Protein AF-A0A6G3RZE4-F1 (afdb_monomer)

Nearest PDB structures (foldseek):
  6ydh-assembly1_A  TM=4.336E-01  e=1.004E+00  Haloferax volcanii
  7pit-assembly1_v  TM=3.251E-01  e=8.876E+00  Mycoplasmoides pneumoniae M129

Mean predic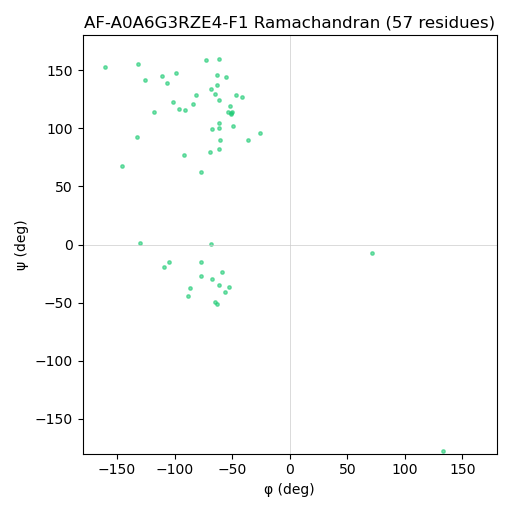ted aligned error: 12.01 Å

Sequence (59 aa):
MKKSRLAEPAARHAPAEDRRCVDCGTPGREVVAELPRLSGPARAVYACTVHAARRGARA

Secondary structure (DSSP, 8-state):
----------------TT-B-TTT-SBP-EEEEEE--SSSSPEEEEE-HHHHHHHHT--

Foldseek 3Di:
DDDPPPDDPPPPPPPPLQCAAPPPRHRFDDFLDWADDPPDGTDTHGHHPVVSCVSVVPD

Structure (mmCIF, N/CA/C/O backbone):
data_AF-A0A6G3RZE4-F1
#
_entry.id   AF-A0A6G3RZE4-F1
#
loop_
_atom_site.group_PDB
_atom_site.id
_atom_site.type_symbol
_atom_site.label_atom_id
_atom_site.label_alt_id
_atom_site.label_comp_id
_atom_site.label_asym_id
_atom_site.label_entity_id
_atom_site.label_seq_id
_atom_site.pdbx_PDB_ins_code
_atom_site.Cartn_x
_atom_site.Cartn_y
_atom_site.Cartn_z
_atom_site.occupancy
_atom_site.B_iso_or_equiv
_atom_site.auth_seq_id
_atom_site.auth_comp_id
_atom_site.auth_asym_id
_atom_site.auth_atom_id
_atom_site.pdbx_PDB_model_num
ATOM 1 N N . MET A 1 1 ? 18.745 42.587 -27.448 1.00 40.78 1 MET A N 1
ATOM 2 C CA . MET A 1 1 ? 17.671 41.600 -27.698 1.00 40.78 1 MET A CA 1
ATOM 3 C C . MET A 1 1 ? 17.657 40.570 -26.579 1.00 40.78 1 MET A C 1
ATOM 5 O O . MET A 1 1 ? 18.701 40.047 -26.219 1.00 40.78 1 MET A O 1
ATOM 9 N N . LYS A 1 2 ? 16.472 40.365 -26.004 1.00 51.72 2 LYS A N 1
ATOM 10 C CA . LYS A 1 2 ? 16.137 39.528 -24.846 1.00 51.72 2 LYS A CA 1
ATOM 11 C C . LYS A 1 2 ? 16.370 38.041 -25.132 1.00 51.72 2 LYS A C 1
ATOM 13 O O . LYS A 1 2 ? 15.800 37.561 -26.105 1.00 51.72 2 LYS A O 1
ATOM 18 N N . LYS A 1 3 ? 17.081 37.309 -24.268 1.00 47.12 3 LYS A N 1
ATOM 19 C CA . LYS A 1 3 ? 16.913 35.849 -24.112 1.00 47.12 3 LYS A CA 1
ATOM 20 C C . LYS A 1 3 ? 17.134 35.452 -22.652 1.00 47.12 3 LYS A C 1
ATOM 22 O O . LYS A 1 3 ? 18.104 34.782 -22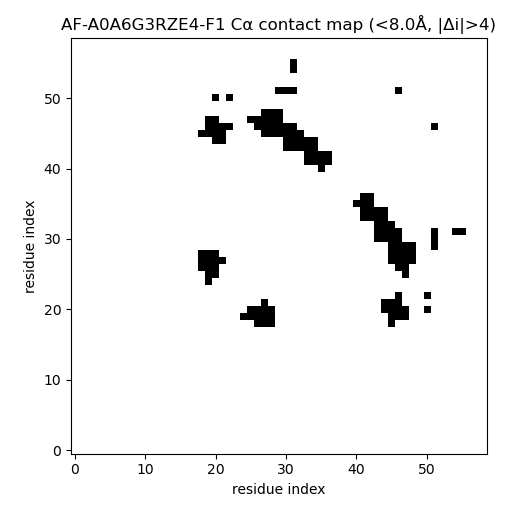.315 1.00 47.12 3 LYS A O 1
ATOM 27 N N . SER A 1 4 ? 16.220 35.889 -21.789 1.00 46.94 4 SER A N 1
ATOM 28 C CA . SER A 1 4 ? 16.008 35.262 -20.486 1.00 46.94 4 SER A CA 1
ATOM 29 C C . SER A 1 4 ? 15.589 33.818 -20.754 1.00 46.94 4 SER A C 1
ATOM 31 O O . SER A 1 4 ? 14.455 33.570 -21.160 1.00 46.94 4 SER A O 1
ATOM 33 N N . ARG A 1 5 ? 16.523 32.870 -20.629 1.00 62.81 5 ARG A N 1
ATOM 34 C CA . ARG A 1 5 ? 16.181 31.447 -20.588 1.00 62.81 5 ARG A CA 1
ATOM 35 C C . ARG A 1 5 ? 15.425 31.247 -19.282 1.00 62.81 5 ARG A C 1
ATOM 37 O O . ARG A 1 5 ? 16.035 31.244 -18.218 1.00 62.81 5 ARG A O 1
ATOM 44 N N . LEU A 1 6 ? 14.095 31.208 -19.374 1.00 53.22 6 LEU A N 1
ATOM 45 C CA . LEU A 1 6 ? 13.242 30.732 -18.296 1.00 53.22 6 LEU A CA 1
ATOM 46 C C . LEU A 1 6 ? 13.796 29.369 -17.894 1.00 53.22 6 LEU A C 1
ATOM 48 O O . LEU A 1 6 ? 13.779 28.439 -18.696 1.00 53.22 6 LEU A O 1
ATOM 52 N N . ALA A 1 7 ? 14.346 29.298 -16.685 1.00 56.12 7 ALA A N 1
ATOM 53 C CA . ALA A 1 7 ? 14.589 28.037 -16.024 1.00 56.12 7 ALA A CA 1
ATOM 54 C C . ALA A 1 7 ? 13.251 27.299 -16.020 1.00 56.12 7 ALA A C 1
ATOM 56 O O . ALA A 1 7 ? 12.277 27.782 -15.435 1.00 56.12 7 ALA A O 1
ATOM 57 N N . GLU A 1 8 ? 13.189 26.183 -16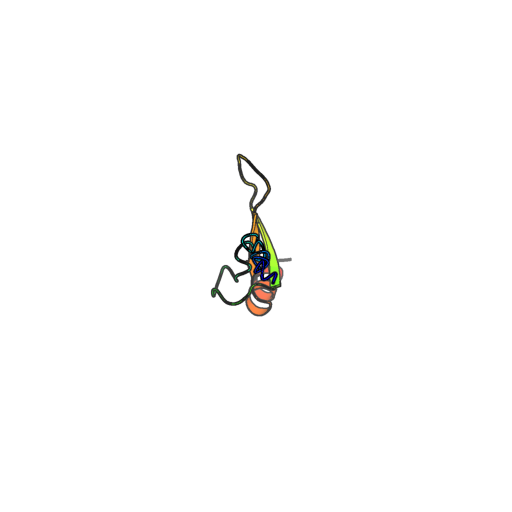.743 1.00 60.81 8 GLU A N 1
ATOM 58 C CA . GLU A 1 8 ? 12.101 25.228 -16.607 1.00 60.81 8 GLU A CA 1
ATOM 59 C C . GLU A 1 8 ? 11.900 25.004 -15.107 1.00 60.81 8 GLU A C 1
ATOM 61 O O . GLU A 1 8 ? 12.890 24.792 -14.394 1.00 60.81 8 GLU A O 1
ATOM 66 N N . PRO A 1 9 ? 10.670 25.120 -14.577 1.00 52.78 9 PRO A N 1
ATOM 67 C CA . PRO A 1 9 ? 10.441 24.734 -13.205 1.00 52.78 9 PRO A CA 1
ATOM 68 C C . PRO A 1 9 ? 10.789 23.255 -13.164 1.00 52.78 9 PRO A C 1
ATOM 70 O O . PRO A 1 9 ? 10.043 22.438 -13.701 1.00 52.78 9 PRO A O 1
ATOM 73 N N . ALA A 1 10 ? 11.959 22.933 -12.601 1.00 55.38 10 ALA A N 1
ATOM 74 C CA . ALA A 1 10 ? 12.345 21.581 -12.266 1.00 55.38 10 ALA A CA 1
ATOM 75 C C . ALA A 1 10 ? 11.153 21.039 -11.498 1.00 55.38 10 ALA A C 1
ATOM 77 O O . ALA A 1 10 ? 10.893 21.480 -10.372 1.00 55.38 10 ALA A O 1
ATOM 78 N N . ALA A 1 11 ? 10.351 20.222 -12.189 1.00 53.88 11 ALA A N 1
ATOM 79 C CA . ALA A 1 11 ? 9.146 19.652 -11.647 1.00 53.88 11 ALA A CA 1
ATOM 80 C C . ALA A 1 11 ? 9.602 19.061 -10.332 1.00 53.88 11 ALA A C 1
ATOM 82 O O . ALA A 1 11 ? 10.500 18.214 -10.306 1.00 53.88 11 ALA A O 1
ATOM 83 N N . ARG A 1 12 ? 9.098 19.638 -9.240 1.00 50.25 12 ARG A N 1
ATOM 84 C CA . ARG A 1 12 ? 9.328 19.129 -7.905 1.00 50.25 12 ARG A CA 1
ATOM 85 C C . ARG A 1 12 ? 8.733 17.736 -7.958 1.00 50.25 12 ARG A C 1
ATOM 87 O O . ARG A 1 12 ? 7.538 17.570 -7.735 1.00 50.25 12 ARG A O 1
ATOM 94 N N . HIS A 1 13 ? 9.553 16.754 -8.324 1.00 45.06 13 HIS A N 1
ATOM 95 C CA . HIS A 1 13 ? 9.335 15.369 -8.002 1.00 45.06 13 HIS A CA 1
ATOM 96 C C . HIS A 1 13 ? 9.361 15.376 -6.479 1.00 45.06 13 HIS A C 1
ATOM 98 O O . HIS A 1 13 ? 10.394 15.153 -5.851 1.00 45.06 13 HIS A O 1
ATOM 104 N N . ALA A 1 14 ? 8.217 15.729 -5.879 1.00 43.34 14 ALA A N 1
ATOM 105 C CA . ALA A 1 14 ? 7.864 15.221 -4.576 1.00 43.34 14 ALA A CA 1
ATOM 106 C C . ALA A 1 14 ? 8.268 13.750 -4.639 1.00 43.34 14 ALA A C 1
ATOM 108 O O . ALA A 1 14 ? 7.933 13.112 -5.648 1.00 43.34 14 ALA A O 1
ATOM 109 N N . PRO A 1 15 ? 9.080 13.250 -3.690 1.00 47.31 15 PRO A N 1
ATOM 110 C CA . PRO A 1 15 ? 9.482 11.860 -3.722 1.00 47.31 15 PRO A CA 1
ATOM 111 C C . PRO A 1 15 ? 8.178 11.098 -3.867 1.00 47.31 15 PRO A C 1
ATOM 113 O O . PRO A 1 15 ? 7.300 11.231 -3.016 1.00 47.31 15 PRO A O 1
ATOM 116 N N . ALA A 1 16 ? 7.995 10.450 -5.018 1.00 54.19 16 ALA A N 1
ATOM 117 C CA . ALA A 1 16 ? 6.835 9.633 -5.286 1.00 54.19 16 ALA A CA 1
ATOM 118 C C . ALA A 1 16 ? 7.020 8.452 -4.352 1.00 54.19 16 ALA A C 1
ATOM 120 O O . ALA A 1 16 ? 7.610 7.461 -4.756 1.00 54.19 16 ALA A O 1
ATOM 121 N N . GLU A 1 17 ? 6.674 8.682 -3.084 1.00 59.69 17 GLU A N 1
ATOM 122 C CA . GLU A 1 17 ? 6.791 7.845 -1.903 1.00 59.69 17 GLU A CA 1
ATOM 123 C C . GLU A 1 17 ? 6.796 6.407 -2.354 1.00 59.69 17 GLU A C 1
ATOM 125 O O . GLU A 1 17 ? 5.743 5.890 -2.705 1.00 59.69 17 GLU A O 1
ATOM 130 N N . ASP A 1 18 ? 8.021 5.885 -2.486 1.00 65.12 18 ASP A N 1
ATOM 131 C CA . ASP A 1 18 ? 8.421 4.824 -3.408 1.00 65.12 18 ASP A CA 1
ATOM 132 C C . ASP A 1 18 ? 7.295 3.793 -3.542 1.00 65.12 18 ASP A C 1
ATOM 134 O O . ASP A 1 18 ? 7.179 2.881 -2.719 1.00 65.12 18 ASP A O 1
ATOM 138 N N . ARG A 1 19 ? 6.388 4.007 -4.518 1.00 78.12 19 ARG A N 1
ATOM 139 C CA . ARG A 1 19 ? 5.179 3.187 -4.718 1.00 78.12 19 ARG A CA 1
ATOM 140 C C . ARG A 1 19 ? 5.614 1.896 -5.375 1.00 78.12 19 ARG A C 1
ATOM 142 O O . ARG A 1 19 ? 5.296 1.609 -6.527 1.00 78.12 19 ARG A O 1
ATOM 149 N N . ARG A 1 20 ? 6.440 1.149 -4.662 1.00 87.12 20 ARG A N 1
ATOM 150 C CA . ARG A 1 20 ? 7.005 -0.124 -5.055 1.00 87.12 20 ARG A CA 1
ATOM 151 C C . ARG A 1 20 ? 6.396 -1.190 -4.184 1.00 87.12 20 ARG A C 1
ATOM 153 O O . ARG A 1 20 ? 6.097 -0.991 -3.010 1.00 87.12 20 ARG A O 1
ATOM 160 N N . CYS A 1 21 ? 6.204 -2.336 -4.803 1.00 89.88 21 CYS A N 1
ATOM 161 C CA . CYS A 1 21 ? 5.785 -3.523 -4.121 1.00 89.88 21 CYS A CA 1
ATOM 162 C C . CYS A 1 21 ? 6.846 -3.896 -3.094 1.00 89.88 21 CYS A C 1
ATOM 164 O O . CYS A 1 21 ? 8.002 -4.110 -3.452 1.00 89.88 21 CYS A O 1
ATOM 166 N N . VAL A 1 22 ? 6.427 -4.015 -1.838 1.00 88.00 22 VAL A N 1
ATOM 167 C CA . VAL A 1 22 ? 7.294 -4.441 -0.734 1.00 88.00 22 VAL A CA 1
ATOM 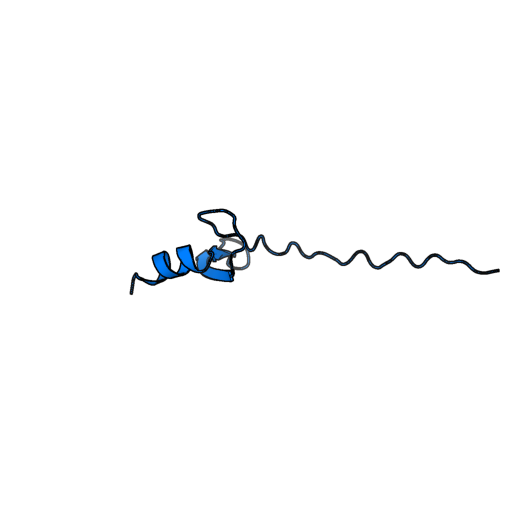168 C C . VAL A 1 22 ? 7.912 -5.830 -0.953 1.00 88.00 22 VAL A C 1
ATOM 170 O O . VAL A 1 22 ? 8.9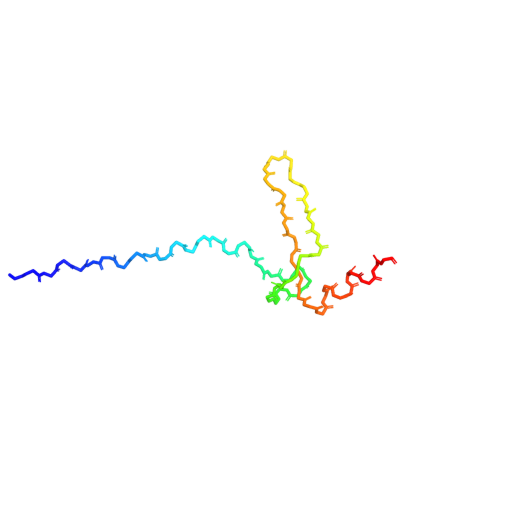56 -6.124 -0.390 1.00 88.00 22 VAL A O 1
ATOM 173 N N . ASP A 1 23 ? 7.282 -6.667 -1.779 1.00 87.12 23 ASP A N 1
ATOM 174 C CA . ASP A 1 23 ? 7.686 -8.056 -2.013 1.00 87.12 23 ASP A CA 1
ATOM 175 C C . ASP A 1 23 ? 8.707 -8.197 -3.152 1.00 87.12 23 ASP A C 1
ATOM 177 O O . ASP A 1 23 ? 9.692 -8.914 -3.029 1.00 87.12 23 ASP A O 1
ATOM 181 N N . CYS A 1 24 ? 8.487 -7.501 -4.273 1.00 90.31 24 CYS A N 1
ATOM 182 C CA . CYS A 1 24 ? 9.269 -7.704 -5.500 1.00 90.31 24 CYS A CA 1
ATOM 183 C C . CYS A 1 24 ? 9.831 -6.422 -6.129 1.00 90.31 24 CYS A C 1
ATOM 185 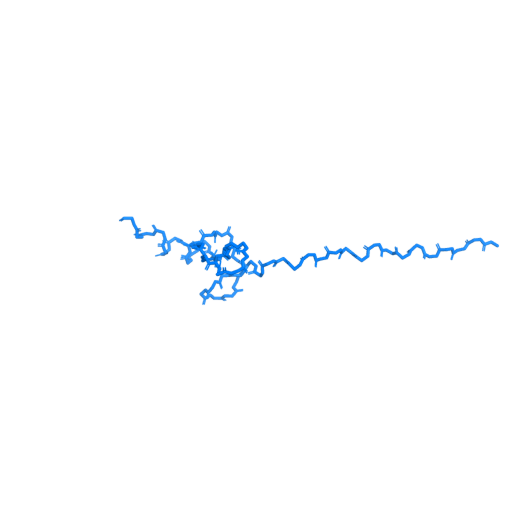O O . CYS A 1 24 ? 10.433 -6.478 -7.198 1.00 90.31 24 CYS A O 1
ATOM 187 N N . GLY A 1 25 ? 9.606 -5.251 -5.531 1.00 87.00 25 GLY A N 1
ATOM 188 C CA . GLY A 1 25 ? 10.136 -3.973 -6.019 1.00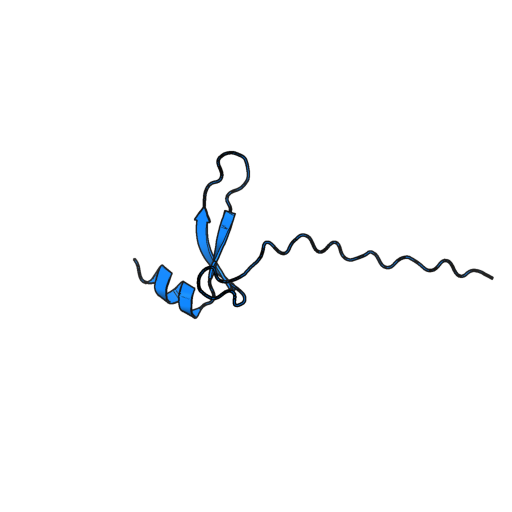 87.00 25 GLY A CA 1
ATOM 189 C C . GLY A 1 25 ? 9.495 -3.431 -7.306 1.00 87.00 25 GLY A C 1
ATOM 190 O O . GLY A 1 25 ? 9.750 -2.284 -7.666 1.00 87.00 25 GLY A O 1
ATOM 191 N N . THR A 1 26 ? 8.626 -4.194 -7.981 1.00 88.81 26 THR A N 1
ATOM 192 C CA . THR A 1 26 ? 7.815 -3.711 -9.120 1.00 88.81 26 THR A CA 1
ATOM 193 C C . THR A 1 26 ? 6.879 -2.583 -8.680 1.00 88.81 26 THR A C 1
ATOM 195 O O . THR A 1 26 ? 6.566 -2.524 -7.492 1.00 88.81 26 THR A O 1
ATOM 198 N N . PRO A 1 27 ? 6.351 -1.730 -9.575 1.00 88.12 27 PRO A N 1
ATOM 199 C CA . PRO A 1 27 ? 5.394 -0.692 -9.189 1.00 88.12 27 PRO A CA 1
ATOM 200 C C . PRO A 1 27 ? 4.213 -1.260 -8.384 1.00 88.12 27 PRO A C 1
ATOM 202 O O . PRO A 1 27 ? 3.464 -2.121 -8.848 1.00 88.12 27 PRO A O 1
ATOM 205 N N . GLY A 1 28 ? 4.068 -0.771 -7.156 1.00 88.38 28 GLY A N 1
ATOM 206 C CA . GLY A 1 28 ? 2.956 -1.058 -6.267 1.00 88.38 28 GLY A CA 1
ATOM 207 C C . GLY A 1 28 ? 1.763 -0.182 -6.633 1.00 88.38 28 GLY A C 1
ATOM 208 O O . GLY A 1 28 ? 1.893 1.033 -6.782 1.00 88.38 28 GLY A O 1
ATOM 209 N N . ARG A 1 29 ? 0.603 -0.808 -6.820 1.00 84.94 29 ARG A N 1
ATOM 210 C CA . ARG A 1 29 ? -0.648 -0.125 -7.185 1.00 84.94 29 ARG A CA 1
ATOM 211 C C . ARG A 1 29 ? -1.653 -0.105 -6.045 1.00 84.94 29 ARG A C 1
ATOM 213 O O . ARG A 1 29 ? -2.533 0.744 -6.057 1.00 84.94 29 ARG A O 1
ATOM 220 N N . GLU A 1 30 ? -1.483 -0.986 -5.066 1.00 86.69 30 GLU A N 1
ATOM 221 C CA . GLU A 1 30 ? -2.444 -1.186 -3.988 1.00 86.69 30 GLU A CA 1
ATOM 222 C C . GLU A 1 30 ? -1.768 -1.032 -2.633 1.00 86.69 30 GLU A C 1
ATOM 224 O O . GLU A 1 30 ? -0.628 -1.470 -2.456 1.00 86.69 30 GLU A O 1
ATOM 229 N N . VAL A 1 31 ? -2.467 -0.414 -1.683 1.00 87.69 31 VAL A N 1
ATOM 230 C CA . VAL A 1 31 ? -2.026 -0.328 -0.289 1.00 87.69 31 VAL A CA 1
ATOM 231 C C . VAL A 1 31 ? -2.458 -1.606 0.415 1.00 87.69 31 VAL A C 1
ATOM 233 O O . VAL A 1 31 ? -3.641 -1.924 0.456 1.00 87.69 31 VAL A O 1
ATOM 236 N N . VAL A 1 32 ? -1.495 -2.348 0.953 1.00 88.31 32 VAL A N 1
ATOM 237 C CA . VAL A 1 32 ? -1.748 -3.619 1.655 1.00 88.31 32 VAL A CA 1
ATOM 238 C C . VAL A 1 32 ? -1.625 -3.502 3.167 1.00 88.31 32 VAL A C 1
ATOM 240 O O . VAL A 1 32 ? -2.035 -4.408 3.883 1.00 88.31 32 VAL A O 1
ATOM 243 N N . ALA A 1 33 ? -1.020 -2.421 3.656 1.00 85.94 33 ALA A N 1
ATOM 244 C CA . ALA A 1 33 ? -0.931 -2.117 5.076 1.00 85.94 33 ALA A CA 1
ATOM 245 C C . ALA A 1 33 ? -0.631 -0.631 5.278 1.00 85.94 33 ALA A C 1
ATOM 247 O O . ALA A 1 33 ? 0.045 -0.009 4.457 1.00 85.94 33 ALA A O 1
ATOM 248 N N . GLU A 1 34 ? -1.055 -0.091 6.412 1.00 86.38 34 GLU A N 1
ATOM 249 C CA . GLU A 1 34 ? -0.686 1.244 6.871 1.00 86.38 34 GLU A CA 1
ATOM 250 C C . GLU A 1 34 ? 0.078 1.098 8.185 1.00 86.38 34 GLU A C 1
ATOM 252 O O . GLU A 1 34 ? -0.445 0.604 9.181 1.00 86.38 34 GLU A O 1
ATOM 257 N N . LEU A 1 35 ? 1.358 1.461 8.173 1.00 82.69 35 LEU A N 1
ATOM 258 C CA . LEU A 1 35 ? 2.229 1.355 9.337 1.00 82.69 35 LEU A CA 1
ATOM 259 C C . LEU A 1 35 ? 2.178 2.670 10.121 1.00 82.69 35 LEU A C 1
ATOM 261 O O . LEU A 1 35 ? 2.635 3.694 9.596 1.00 82.69 35 LEU A O 1
ATOM 265 N N . PRO A 1 36 ? 1.680 2.673 11.369 1.00 82.81 36 PRO A N 1
ATOM 266 C CA . PRO A 1 36 ? 1.737 3.860 12.204 1.00 82.81 36 PRO A CA 1
ATOM 267 C C . PRO A 1 36 ? 3.200 4.214 12.481 1.00 82.81 36 PRO A C 1
ATOM 269 O O . PRO A 1 36 ? 4.036 3.347 12.749 1.00 82.81 36 PRO A O 1
ATOM 272 N N . ARG A 1 37 ? 3.526 5.503 12.398 1.00 82.19 37 ARG A N 1
ATOM 273 C CA . ARG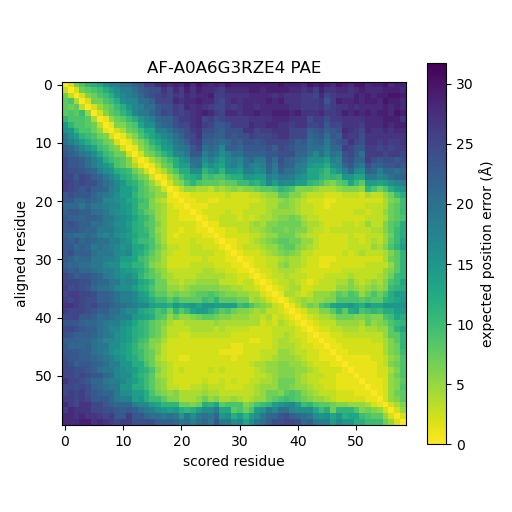 A 1 37 ? 4.840 6.024 12.781 1.00 82.19 37 ARG A CA 1
ATOM 274 C C . ARG A 1 37 ? 4.705 6.786 14.090 1.00 82.19 37 ARG A C 1
ATOM 276 O O . ARG A 1 37 ? 3.747 7.523 14.274 1.00 82.19 37 ARG A O 1
ATOM 283 N N . LEU A 1 38 ? 5.685 6.609 14.977 1.00 78.00 38 LEU A N 1
ATOM 284 C CA . LEU A 1 38 ? 5.679 7.208 16.317 1.00 78.00 38 LEU A CA 1
ATOM 285 C C . LEU A 1 38 ? 5.675 8.749 16.275 1.00 78.00 38 LEU A C 1
ATOM 287 O O . LEU A 1 38 ? 5.027 9.384 17.096 1.00 78.00 38 LEU A O 1
ATOM 291 N N . SER A 1 39 ? 6.352 9.331 15.282 1.00 71.38 39 SER A N 1
ATOM 292 C CA . SER A 1 39 ? 6.372 10.773 15.024 1.00 71.38 39 SER A CA 1
ATOM 293 C C . SER A 1 39 ? 6.135 11.025 13.538 1.00 71.38 39 SER A C 1
ATOM 295 O O . SER A 1 39 ? 7.073 10.999 12.741 1.00 71.38 39 SER A O 1
ATOM 297 N N . GLY A 1 40 ? 4.876 11.228 13.150 1.00 76.56 40 GLY A N 1
ATOM 298 C CA . GLY A 1 40 ? 4.504 11.644 11.797 1.00 76.56 40 GLY A CA 1
ATOM 299 C C . GLY A 1 40 ? 3.351 10.847 11.184 1.00 76.56 40 GLY A C 1
ATOM 300 O O . GLY A 1 40 ? 2.776 9.978 11.838 1.00 76.56 40 GLY A O 1
ATOM 301 N N . PRO A 1 41 ? 3.001 11.145 9.921 1.00 79.50 41 PRO A N 1
ATOM 302 C CA . PRO A 1 41 ? 1.921 10.456 9.231 1.00 79.50 41 PRO A CA 1
ATOM 303 C C . PRO A 1 41 ? 2.243 8.969 9.053 1.00 79.50 41 PRO A C 1
ATOM 305 O O . PRO A 1 41 ? 3.405 8.580 8.861 1.00 79.50 41 PRO A O 1
ATOM 308 N N . ALA A 1 42 ? 1.197 8.143 9.117 1.00 81.12 42 ALA A N 1
ATOM 309 C CA . ALA A 1 42 ? 1.291 6.716 8.849 1.00 81.12 42 ALA A CA 1
ATOM 310 C C . ALA A 1 42 ? 1.904 6.471 7.462 1.00 81.12 42 ALA A C 1
ATOM 312 O O . ALA A 1 42 ? 1.694 7.228 6.514 1.00 81.12 42 ALA A O 1
ATOM 313 N N . ARG A 1 43 ? 2.701 5.409 7.352 1.00 83.94 43 ARG A N 1
ATOM 314 C CA . ARG A 1 43 ? 3.334 5.007 6.097 1.00 83.94 43 ARG A CA 1
ATOM 315 C C . ARG A 1 43 ? 2.493 3.931 5.429 1.00 83.94 43 ARG A C 1
ATOM 317 O O . ARG A 1 43 ? 2.424 2.816 5.939 1.00 83.94 43 ARG A O 1
ATOM 324 N N . ALA A 1 44 ? 1.964 4.225 4.249 1.00 85.31 44 ALA A N 1
ATOM 325 C CA . ALA A 1 44 ? 1.364 3.210 3.394 1.00 85.31 44 ALA A CA 1
ATOM 326 C C . ALA A 1 44 ? 2.433 2.241 2.851 1.00 85.31 44 ALA A C 1
ATOM 328 O O . ALA A 1 44 ? 3.505 2.647 2.389 1.00 85.31 44 ALA A O 1
ATOM 329 N N . VAL A 1 45 ? 2.139 0.945 2.918 1.00 86.69 45 VAL A N 1
ATOM 330 C CA . VAL A 1 45 ? 2.907 -0.136 2.298 1.00 86.69 45 VAL A CA 1
ATOM 331 C C . VAL A 1 45 ? 2.189 -0.545 1.029 1.00 86.69 45 VAL A C 1
ATOM 333 O O . VAL A 1 45 ? 1.033 -0.965 1.071 1.00 86.69 45 VAL A O 1
ATOM 336 N N . TYR A 1 46 ? 2.896 -0.462 -0.091 1.00 88.12 46 TYR A N 1
ATOM 337 C CA . TYR A 1 46 ? 2.337 -0.783 -1.393 1.00 88.12 46 TYR A CA 1
ATOM 338 C C . TYR A 1 46 ? 2.722 -2.199 -1.839 1.00 88.12 46 TYR A C 1
ATOM 340 O O . TYR A 1 46 ? 3.812 -2.701 -1.550 1.00 88.12 46 TYR A O 1
ATOM 348 N N . ALA A 1 47 ? 1.833 -2.847 -2.589 1.00 90.44 47 ALA A N 1
ATOM 349 C CA . ALA A 1 47 ? 2.084 -4.096 -3.297 1.00 90.44 47 ALA A CA 1
ATOM 350 C C . ALA A 1 47 ? 1.614 -4.008 -4.756 1.00 90.44 47 ALA A C 1
ATOM 352 O O . ALA A 1 47 ? 0.766 -3.186 -5.113 1.00 90.44 47 ALA A O 1
ATOM 353 N N . CYS A 1 48 ? 2.199 -4.831 -5.630 1.00 91.31 48 CYS A N 1
ATOM 354 C CA . CYS A 1 48 ? 1.636 -5.057 -6.960 1.00 91.31 48 CYS A CA 1
ATOM 355 C C . CYS A 1 48 ? 0.372 -5.913 -6.833 1.00 91.31 48 CYS A C 1
ATOM 357 O O . CYS A 1 48 ? 0.223 -6.627 -5.845 1.00 91.31 48 CYS A O 1
ATOM 359 N N . THR A 1 49 ? -0.511 -5.878 -7.829 1.00 89.25 49 THR A N 1
ATOM 360 C CA . THR A 1 49 ? -1.818 -6.565 -7.800 1.00 89.25 49 THR A CA 1
ATOM 361 C C . THR A 1 49 ? -1.708 -8.054 -7.458 1.00 89.25 49 THR A C 1
ATOM 363 O O . THR A 1 49 ? -2.511 -8.581 -6.697 1.00 89.25 49 THR A O 1
ATOM 366 N N . VAL A 1 50 ? -0.655 -8.727 -7.935 1.00 90.38 50 VAL A N 1
ATOM 367 C CA . VAL A 1 50 ? -0.376 -10.138 -7.621 1.00 90.38 50 VAL A CA 1
ATOM 368 C C . VAL A 1 50 ? -0.114 -10.342 -6.125 1.00 90.38 50 VAL A C 1
ATOM 370 O O . VAL A 1 50 ? -0.720 -11.206 -5.495 1.00 90.38 50 VAL A O 1
ATOM 373 N N . HIS A 1 51 ? 0.783 -9.553 -5.530 1.00 91.62 51 HIS A N 1
ATOM 374 C CA . HIS A 1 51 ? 1.112 -9.675 -4.106 1.00 91.62 51 HIS A CA 1
ATOM 375 C C . HIS A 1 51 ? 0.041 -9.061 -3.197 1.00 91.62 51 HIS A C 1
ATOM 377 O O . HIS A 1 51 ? -0.130 -9.523 -2.071 1.00 91.62 51 HIS A O 1
ATOM 383 N N . ALA A 1 52 ? -0.703 -8.069 -3.684 1.00 88.25 52 ALA A N 1
ATOM 384 C CA . ALA A 1 52 ? -1.857 -7.499 -3.004 1.00 88.25 52 ALA A CA 1
ATOM 385 C C . ALA A 1 52 ? -2.973 -8.536 -2.864 1.00 88.25 52 ALA A C 1
ATOM 387 O O . ALA A 1 52 ? -3.398 -8.800 -1.742 1.00 88.25 52 ALA A O 1
ATOM 388 N N . ALA A 1 53 ? -3.338 -9.228 -3.949 1.00 87.94 53 ALA A N 1
ATOM 389 C CA . ALA A 1 53 ? -4.312 -10.320 -3.914 1.00 87.94 53 ALA A CA 1
ATOM 390 C C . ALA A 1 53 ? -3.914 -11.425 -2.918 1.00 87.94 53 ALA A C 1
ATOM 392 O O . ALA A 1 53 ? -4.742 -11.910 -2.152 1.00 87.94 53 ALA A O 1
ATOM 393 N N . ARG A 1 54 ? -2.621 -11.776 -2.855 1.00 86.19 54 ARG A N 1
ATOM 394 C CA . ARG A 1 54 ? -2.102 -12.771 -1.896 1.00 86.19 54 ARG A CA 1
ATOM 395 C C . ARG A 1 54 ? -2.173 -12.311 -0.436 1.00 86.19 54 ARG A C 1
ATOM 397 O O . ARG A 1 54 ? -2.278 -13.154 0.449 1.00 86.19 54 ARG A O 1
ATOM 404 N N . ARG A 1 55 ? -2.087 -11.003 -0.174 1.00 79.56 55 ARG A N 1
ATOM 405 C CA . ARG A 1 55 ? -2.152 -10.415 1.177 1.00 79.56 55 ARG A CA 1
ATOM 406 C C . ARG A 1 55 ? -3.591 -10.145 1.627 1.00 79.56 55 ARG A C 1
ATOM 408 O O . ARG A 1 55 ? -3.892 -10.376 2.791 1.00 79.56 55 ARG A O 1
ATOM 415 N N . GLY A 1 56 ? -4.467 -9.720 0.714 1.00 67.62 56 GLY A N 1
ATOM 416 C CA . GLY A 1 56 ? -5.893 -9.466 0.960 1.00 67.62 56 GLY A CA 1
ATOM 417 C C . GLY A 1 56 ? -6.759 -10.726 1.049 1.00 67.62 56 GLY A C 1
ATOM 418 O O . GLY A 1 56 ? -7.856 -10.669 1.586 1.00 67.62 56 GLY A O 1
ATOM 419 N N . ALA A 1 57 ? -6.259 -11.882 0.601 1.00 56.94 57 ALA A N 1
ATOM 420 C CA . ALA A 1 57 ? -6.935 -13.173 0.763 1.00 56.94 57 ALA A CA 1
ATOM 421 C C . ALA A 1 57 ? -6.997 -13.680 2.223 1.00 56.94 57 ALA A C 1
ATOM 423 O O . ALA A 1 57 ? -7.526 -14.760 2.472 1.00 56.94 57 ALA A O 1
ATOM 424 N N . ARG A 1 58 ? -6.455 -12.928 3.192 1.00 42.69 58 ARG A N 1
ATOM 425 C CA . ARG A 1 58 ? -6.712 -13.133 4.623 1.00 42.69 58 ARG A CA 1
ATOM 426 C C . ARG A 1 58 ? -7.894 -12.258 5.051 1.00 42.69 58 ARG A C 1
ATOM 428 O O . ARG A 1 58 ? -7.684 -11.204 5.646 1.00 42.69 58 ARG A O 1
ATOM 435 N N . ALA A 1 59 ? -9.101 -12.692 4.709 1.00 40.00 59 AL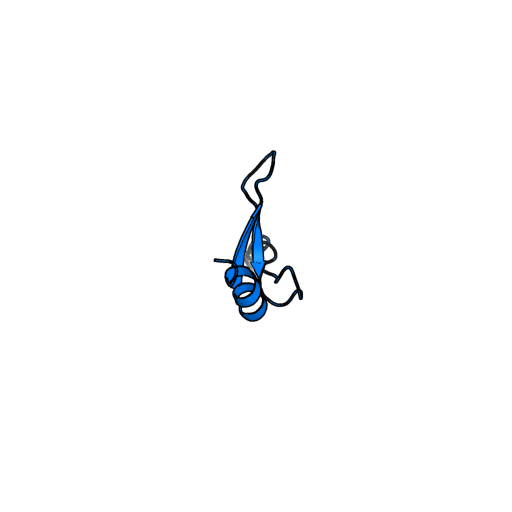A A N 1
ATOM 436 C CA . ALA A 1 59 ? -10.339 -12.254 5.353 1.00 40.00 59 ALA A CA 1
ATOM 437 C C . ALA A 1 59 ? -10.835 -13.372 6.273 1.00 40.00 59 ALA A C 1
ATOM 439 O O . ALA A 1 59 ? -10.706 -14.550 5.862 1.00 40.00 59 ALA A O 1
#

Radius of gyration: 18.47 Å; Cα contacts (8 Å, |Δi|>4): 72; chains: 1; bounding box: 28×55×44 Å

pLDDT: mean 73.22, std 17.07, range [40.0, 91.62]

Solvent-accessible surface area (backbone atoms only — not comparable to full-atom values): 3848 Å² total; per-residue (Å²): 135,90,78,82,76,74,75,71,78,73,73,78,73,61,78,68,70,76,47,27,9,80,87,76,63,48,72,23,80,40,77,74,46,73,44,82,43,99,83,60,78,60,45,75,38,28,16,26,70,74,59,32,54,68,60,62,69,74,120